Protein AF-A0A7S3U2N2-F1 (afdb_monomer_lite)

pLDDT: mean 94.67, std 7.32, range [62.41, 98.88]

Structure (mmCIF, N/CA/C/O backbone):
data_AF-A0A7S3U2N2-F1
#
_entry.id   AF-A0A7S3U2N2-F1
#
loop_
_atom_site.group_PDB
_atom_site.id
_atom_site.type_symbol
_atom_site.label_atom_id
_atom_site.label_alt_id
_atom_site.label_comp_id
_atom_site.label_asym_id
_atom_site.label_entity_id
_atom_site.label_seq_id
_atom_site.pdbx_PDB_ins_code
_atom_site.Cartn_x
_atom_site.Cartn_y
_atom_site.Cartn_z
_atom_site.occupancy
_atom_site.B_iso_or_equiv
_atom_site.auth_seq_id
_atom_site.auth_comp_id
_atom_site.auth_asym_id
_atom_site.auth_atom_id
_atom_site.pdbx_PDB_model_num
ATOM 1 N N . SER A 1 1 ? 6.010 -3.543 -8.933 1.00 93.56 1 SER A N 1
ATOM 2 C CA . SER A 1 1 ? 7.193 -3.467 -8.051 1.00 93.56 1 SER A CA 1
ATOM 3 C C . SER A 1 1 ? 8.272 -4.452 -8.496 1.00 93.56 1 SER A C 1
ATOM 5 O O . SER A 1 1 ? 8.013 -5.303 -9.343 1.00 93.56 1 SER A O 1
ATOM 7 N N . VAL A 1 2 ? 9.480 -4.366 -7.932 1.00 93.62 2 VAL A N 1
ATOM 8 C CA . VAL A 1 2 ? 10.533 -5.385 -8.124 1.00 93.62 2 VAL A CA 1
ATOM 9 C C . VAL A 1 2 ? 10.116 -6.777 -7.635 1.00 93.62 2 VAL A C 1
ATOM 11 O O . VAL A 1 2 ? 10.539 -7.772 -8.217 1.00 93.62 2 VAL A O 1
ATOM 14 N N . TRP A 1 3 ? 9.249 -6.869 -6.620 1.00 93.06 3 TRP A N 1
ATOM 15 C CA . TRP A 1 3 ? 8.739 -8.152 -6.130 1.00 93.06 3 TRP A CA 1
ATOM 16 C C . TRP A 1 3 ? 7.857 -8.865 -7.149 1.00 93.06 3 TRP A C 1
ATOM 18 O O . TRP A 1 3 ? 7.967 -10.082 -7.267 1.00 93.06 3 TRP A O 1
ATOM 28 N N . ASP A 1 4 ? 7.057 -8.128 -7.923 1.00 93.12 4 ASP A N 1
ATOM 29 C CA . ASP A 1 4 ? 6.245 -8.712 -8.998 1.00 93.12 4 ASP A CA 1
ATOM 30 C C . ASP A 1 4 ? 7.155 -9.363 -10.048 1.00 93.12 4 ASP A C 1
ATOM 32 O O . ASP A 1 4 ? 7.015 -10.539 -10.367 1.00 93.12 4 ASP A O 1
ATOM 36 N N . GLN A 1 5 ? 8.195 -8.648 -10.494 1.00 91.31 5 GLN A N 1
ATOM 37 C CA . GLN A 1 5 ? 9.170 -9.214 -11.431 1.00 91.31 5 GLN A CA 1
ATOM 38 C C . GLN A 1 5 ? 9.849 -10.470 -10.882 1.00 91.31 5 GLN A C 1
ATOM 40 O O . GLN A 1 5 ? 9.971 -11.450 -11.610 1.00 91.31 5 GLN A O 1
ATOM 45 N N . VAL A 1 6 ? 10.283 -10.450 -9.616 1.00 89.31 6 VAL A N 1
ATOM 46 C CA . VAL A 1 6 ? 10.939 -11.599 -8.971 1.00 89.31 6 VAL A CA 1
ATOM 47 C C . VAL A 1 6 ? 9.990 -12.799 -8.887 1.00 89.31 6 VAL A C 1
ATOM 49 O O . VAL A 1 6 ? 10.376 -13.910 -9.264 1.00 89.31 6 VAL A O 1
ATOM 52 N N . ALA A 1 7 ? 8.754 -12.585 -8.430 1.00 90.12 7 ALA A N 1
ATOM 53 C CA . ALA A 1 7 ? 7.757 -13.637 -8.249 1.00 90.12 7 ALA A CA 1
ATOM 54 C C . ALA A 1 7 ? 7.301 -14.258 -9.578 1.00 90.12 7 ALA A C 1
ATOM 56 O O . ALA A 1 7 ? 7.083 -15.467 -9.644 1.00 90.12 7 ALA A O 1
ATOM 57 N N . HIS A 1 8 ? 7.228 -13.465 -10.651 1.00 90.44 8 HIS A N 1
ATOM 58 C CA . HIS A 1 8 ? 6.838 -13.929 -11.988 1.00 90.44 8 HIS A CA 1
ATOM 59 C C . HIS A 1 8 ? 8.016 -14.371 -12.871 1.00 90.44 8 HIS A C 1
ATOM 61 O O . 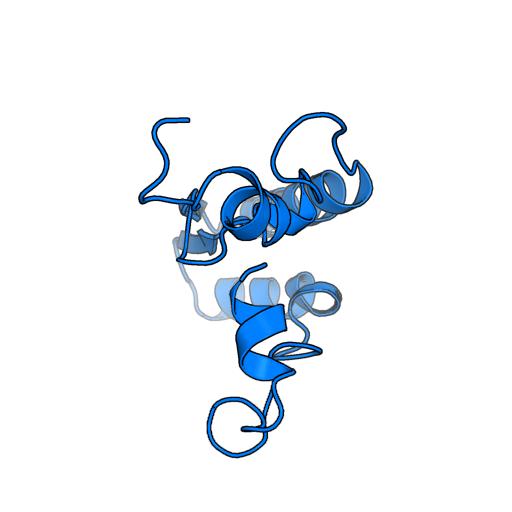HIS A 1 8 ? 7.841 -14.596 -14.070 1.00 90.44 8 HIS A O 1
ATOM 67 N N . THR A 1 9 ? 9.220 -14.537 -12.313 1.00 84.50 9 THR A N 1
ATOM 68 C CA . THR A 1 9 ? 10.318 -15.206 -13.033 1.00 84.50 9 THR A CA 1
ATOM 69 C C . THR A 1 9 ? 10.067 -16.710 -13.186 1.00 84.50 9 THR A C 1
ATOM 71 O O . THR A 1 9 ? 9.247 -17.300 -12.488 1.00 84.50 9 THR A O 1
ATOM 74 N N . ALA A 1 10 ? 10.843 -17.376 -14.051 1.00 66.06 10 ALA A N 1
ATOM 75 C CA . ALA A 1 10 ? 10.787 -18.832 -14.246 1.00 66.06 10 ALA A CA 1
ATOM 76 C C . ALA A 1 10 ? 11.073 -19.660 -12.971 1.00 66.06 10 ALA A C 1
ATOM 78 O O . ALA A 1 10 ? 10.836 -20.865 -12.963 1.00 66.06 10 ALA A O 1
ATOM 79 N N . LEU A 1 11 ? 11.578 -19.027 -11.904 1.00 67.12 11 LEU A N 1
ATOM 80 C CA . LEU A 1 11 ? 11.768 -19.645 -10.590 1.00 67.12 11 LEU A CA 1
ATOM 81 C C . LEU A 1 11 ? 10.473 -19.675 -9.748 1.00 67.12 11 LEU A C 1
ATOM 83 O O . LEU A 1 11 ? 10.443 -20.367 -8.736 1.00 67.12 11 LEU A O 1
ATOM 87 N N . GLY A 1 12 ? 9.415 -18.966 -10.169 1.00 62.41 12 GLY A N 1
ATOM 88 C CA . GLY A 1 12 ? 8.072 -19.018 -9.578 1.00 62.41 12 GLY A CA 1
ATOM 89 C C . GLY A 1 12 ? 7.936 -18.368 -8.197 1.00 62.41 12 GLY A C 1
ATOM 90 O O . GLY A 1 12 ? 7.077 -18.769 -7.417 1.00 62.41 12 GLY A O 1
ATOM 91 N N . GLY A 1 13 ? 8.797 -17.412 -7.841 1.00 69.25 13 GLY A N 1
ATOM 92 C CA . GLY A 1 13 ? 8.817 -16.841 -6.492 1.00 69.25 13 GLY A CA 1
ATOM 93 C C . GLY A 1 13 ? 9.263 -17.845 -5.418 1.00 69.25 13 GLY A C 1
ATOM 94 O O . GLY A 1 13 ? 9.989 -18.801 -5.691 1.00 69.25 13 GLY A O 1
ATOM 95 N N . ILE A 1 14 ? 8.853 -17.624 -4.164 1.00 71.62 14 ILE A N 1
ATOM 96 C CA . ILE A 1 14 ? 9.121 -18.563 -3.062 1.00 71.62 14 ILE A CA 1
ATOM 97 C C . ILE A 1 14 ? 8.016 -19.621 -3.077 1.00 71.62 14 ILE A C 1
ATOM 99 O O . ILE A 1 14 ? 6.839 -19.294 -2.943 1.00 71.62 14 ILE A O 1
ATOM 103 N N . ALA A 1 15 ? 8.394 -20.892 -3.230 1.00 77.69 15 ALA A N 1
ATOM 104 C CA . ALA A 1 15 ? 7.467 -22.028 -3.233 1.00 77.69 15 ALA A CA 1
ATOM 105 C C . ALA A 1 15 ? 6.344 -21.950 -4.293 1.00 77.69 15 ALA A C 1
ATOM 107 O O . ALA A 1 15 ? 5.231 -22.398 -4.028 1.00 77.69 15 ALA A O 1
ATOM 108 N N . MET A 1 16 ? 6.630 -21.427 -5.495 1.00 81.44 16 MET A N 1
ATOM 109 C CA . MET A 1 16 ? 5.646 -21.308 -6.589 1.00 81.44 16 MET A CA 1
ATOM 110 C C . MET A 1 16 ? 4.445 -20.404 -6.238 1.00 81.44 16 MET A C 1
ATOM 112 O O . MET A 1 16 ? 3.323 -20.667 -6.671 1.00 81.44 16 MET A O 1
ATOM 116 N N . SER A 1 17 ? 4.662 -19.364 -5.425 1.00 87.88 17 SER A N 1
ATOM 117 C CA . SER A 1 17 ? 3.622 -18.430 -4.972 1.00 87.88 17 SER A CA 1
ATOM 118 C C . SER A 1 17 ? 3.956 -16.973 -5.304 1.00 87.88 17 SER A C 1
ATOM 120 O O . SER A 1 17 ? 5.125 -16.606 -5.449 1.00 87.88 17 SER A O 1
ATOM 122 N N . SER A 1 18 ? 2.917 -16.142 -5.420 1.00 91.88 18 SER A N 1
ATOM 123 C CA . SER A 1 18 ? 3.010 -14.717 -5.753 1.00 91.88 18 SER A CA 1
ATOM 124 C C . SER A 1 18 ? 2.155 -13.854 -4.817 1.00 91.88 18 SER A C 1
ATOM 126 O O . SER A 1 18 ? 1.305 -14.347 -4.072 1.00 91.88 18 SER A O 1
ATOM 128 N N . GLY A 1 19 ? 2.386 -12.541 -4.873 1.00 93.00 19 GLY A N 1
ATOM 129 C CA . GLY A 1 19 ? 1.587 -11.526 -4.182 1.00 93.00 19 GLY A CA 1
ATOM 130 C C . GLY A 1 19 ? 0.378 -11.027 -4.977 1.00 93.00 19 GLY A C 1
ATOM 131 O O . GLY A 1 19 ? -0.209 -10.030 -4.573 1.00 93.00 19 GLY A O 1
ATOM 132 N N . ASP A 1 20 ? 0.005 -11.688 -6.083 1.00 95.00 20 ASP A N 1
ATOM 133 C CA . ASP A 1 20 ? -1.032 -11.197 -7.013 1.00 95.00 20 ASP A CA 1
ATOM 134 C C . ASP A 1 20 ? -2.384 -10.965 -6.326 1.00 95.00 20 ASP A C 1
ATOM 136 O O . ASP A 1 20 ? -3.113 -10.035 -6.666 1.00 95.00 20 ASP A O 1
ATOM 140 N N . VAL A 1 21 ? -2.699 -11.811 -5.341 1.00 96.31 21 VAL A N 1
ATOM 141 C CA . VAL A 1 21 ? -3.872 -11.669 -4.464 1.00 96.31 21 VAL A CA 1
ATOM 142 C C . VAL A 1 21 ? -3.451 -11.459 -3.008 1.00 96.31 21 VAL A C 1
ATOM 144 O O . VAL A 1 21 ? -4.024 -10.615 -2.323 1.00 96.31 21 VAL A O 1
ATOM 147 N N . ALA A 1 22 ? -2.445 -12.208 -2.535 1.00 95.81 22 ALA A N 1
ATOM 148 C CA . ALA A 1 22 ? -2.031 -12.251 -1.129 1.00 95.81 22 ALA A CA 1
ATOM 149 C C . ALA A 1 22 ? -3.214 -12.571 -0.184 1.00 95.81 22 ALA A C 1
ATOM 151 O O . ALA A 1 22 ? -3.886 -13.584 -0.371 1.00 95.81 22 ALA A O 1
ATOM 152 N N . ASP A 1 23 ? -3.466 -11.741 0.828 1.00 97.50 23 ASP A N 1
ATOM 153 C CA . ASP A 1 23 ? -4.614 -11.840 1.743 1.00 97.50 23 ASP A CA 1
ATOM 154 C C . ASP A 1 23 ? -5.849 -11.060 1.257 1.00 97.50 23 ASP A C 1
ATOM 156 O O . ASP A 1 23 ? -6.864 -11.005 1.953 1.00 97.50 23 ASP A O 1
ATOM 160 N N . ASP A 1 24 ? -5.784 -10.489 0.049 1.00 98.44 24 ASP A N 1
ATOM 161 C CA . ASP A 1 24 ? -6.847 -9.697 -0.566 1.00 98.44 24 ASP A CA 1
ATOM 162 C C . ASP A 1 24 ? -7.221 -8.435 0.246 1.00 98.44 24 ASP A C 1
ATOM 164 O O . ASP A 1 24 ? -8.320 -7.889 0.104 1.00 98.44 24 ASP A O 1
ATOM 168 N N . HIS A 1 25 ? -6.295 -7.923 1.076 1.00 98.56 25 HIS A N 1
ATOM 169 C CA . HIS A 1 25 ? -6.507 -6.721 1.895 1.00 98.56 25 HIS A CA 1
ATOM 170 C C . HIS A 1 25 ? -6.969 -5.517 1.061 1.00 98.56 25 HIS A C 1
ATOM 172 O O . HIS A 1 25 ? -7.792 -4.723 1.510 1.00 98.56 25 HIS A O 1
ATOM 178 N N . TYR A 1 26 ? -6.519 -5.417 -0.194 1.00 98.50 26 TYR A N 1
ATOM 179 C CA . TYR A 1 26 ? -6.930 -4.352 -1.113 1.00 98.50 26 TYR A CA 1
ATOM 180 C C . TYR A 1 26 ? -8.459 -4.237 -1.256 1.00 98.50 26 TYR A C 1
ATOM 182 O O . TYR A 1 26 ? -8.997 -3.131 -1.276 1.00 98.50 26 TYR A O 1
ATOM 190 N N . HIS A 1 27 ? -9.175 -5.363 -1.276 1.00 98.56 27 HIS A N 1
ATOM 191 C CA . HIS A 1 27 ? -10.638 -5.385 -1.352 1.00 98.56 27 HIS A CA 1
ATOM 192 C C . HIS A 1 27 ? -11.304 -5.571 0.021 1.00 98.56 27 HIS A C 1
ATOM 194 O O . HIS A 1 27 ? -12.479 -5.235 0.190 1.00 98.56 27 HIS A O 1
ATOM 200 N N . ARG A 1 28 ? -10.574 -6.108 1.007 1.00 98.62 28 ARG A N 1
ATOM 201 C CA . ARG A 1 28 ? -11.125 -6.569 2.294 1.00 98.62 28 ARG A CA 1
ATOM 202 C C . ARG A 1 28 ? -10.768 -5.713 3.500 1.00 98.62 28 ARG A C 1
ATOM 204 O O . ARG A 1 28 ? -11.278 -5.993 4.583 1.00 98.62 28 ARG A O 1
ATOM 211 N N . PHE A 1 29 ? -9.993 -4.643 3.331 1.00 98.75 29 PHE A N 1
ATOM 212 C CA . PHE A 1 29 ? -9.454 -3.876 4.456 1.00 98.75 29 PHE A CA 1
ATOM 213 C C . PHE A 1 29 ? -10.501 -3.409 5.473 1.00 98.75 29 PHE A C 1
ATOM 215 O O . PHE A 1 29 ? -10.207 -3.361 6.660 1.00 98.75 29 PHE A O 1
ATOM 222 N N . ARG A 1 30 ? -11.743 -3.117 5.059 1.00 98.69 30 ARG A N 1
ATOM 223 C CA . ARG A 1 30 ? -12.826 -2.743 5.988 1.00 98.69 30 ARG A CA 1
ATOM 224 C C . ARG A 1 30 ? -13.140 -3.855 6.996 1.00 98.69 30 ARG A C 1
ATOM 226 O O . ARG A 1 30 ? -13.368 -3.573 8.170 1.00 98.69 30 ARG A O 1
ATOM 233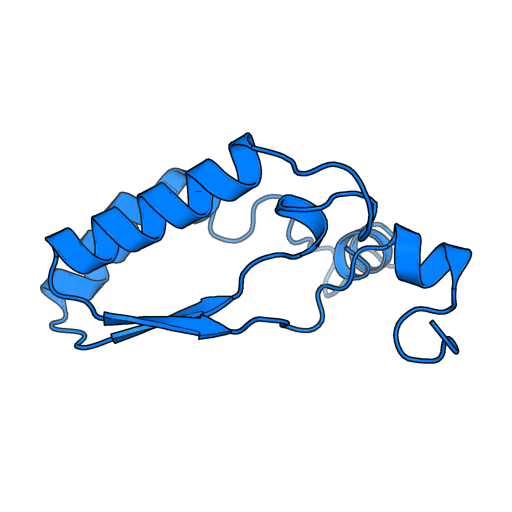 N N . ALA A 1 31 ? -13.123 -5.114 6.556 1.00 98.62 31 ALA A N 1
ATOM 234 C CA . ALA A 1 31 ? -13.301 -6.264 7.439 1.00 98.62 31 ALA A CA 1
ATOM 235 C C . ALA A 1 31 ? -12.088 -6.447 8.363 1.00 98.62 31 ALA A C 1
ATOM 237 O O . ALA A 1 31 ? -12.262 -6.709 9.554 1.00 98.62 31 ALA A O 1
ATOM 238 N N . ASP A 1 32 ? -10.878 -6.242 7.842 1.00 98.69 32 ASP A N 1
ATOM 239 C CA . ASP A 1 32 ? -9.652 -6.343 8.636 1.00 98.69 32 ASP A CA 1
ATOM 240 C C . ASP A 1 32 ? -9.605 -5.263 9.724 1.00 98.69 32 ASP A C 1
ATOM 242 O O . ASP A 1 32 ? -9.356 -5.573 10.888 1.00 98.69 32 ASP A O 1
ATOM 246 N N . VAL A 1 33 ? -9.946 -4.013 9.391 1.00 98.81 33 VAL A N 1
ATOM 247 C CA . VAL A 1 33 ? -10.041 -2.904 10.355 1.00 98.81 33 VAL A CA 1
ATOM 248 C C . VAL A 1 33 ? -11.104 -3.181 11.420 1.00 98.81 33 VAL A C 1
ATOM 250 O O . VAL A 1 33 ? -10.847 -2.964 12.605 1.00 98.81 33 VAL A O 1
ATOM 253 N N . ALA A 1 34 ? -12.262 -3.735 11.050 1.00 98.56 34 ALA A N 1
ATOM 254 C CA . ALA A 1 34 ? -13.283 -4.121 12.026 1.00 98.56 34 ALA A CA 1
ATOM 255 C C . ALA A 1 34 ? -12.764 -5.172 13.029 1.00 98.56 34 ALA A C 1
ATOM 257 O O . ALA A 1 34 ? -13.077 -5.113 14.222 1.00 98.56 34 ALA A O 1
ATOM 258 N N . ILE A 1 35 ? -11.930 -6.117 12.577 1.00 98.62 35 ILE A N 1
ATOM 259 C CA . ILE A 1 35 ? -11.261 -7.085 13.457 1.00 98.62 35 ILE A CA 1
ATOM 260 C C . ILE A 1 35 ? -10.235 -6.380 14.355 1.00 98.62 35 ILE A C 1
ATOM 262 O O . ILE A 1 35 ? -10.227 -6.632 15.560 1.00 98.62 35 ILE A O 1
ATOM 266 N N . MET A 1 36 ? -9.410 -5.478 13.810 1.00 98.56 36 MET A N 1
ATOM 267 C CA . MET A 1 36 ? -8.428 -4.702 14.585 1.00 98.56 36 MET A CA 1
ATOM 268 C C . MET A 1 36 ? -9.100 -3.919 15.720 1.00 98.56 36 MET A C 1
ATOM 270 O O . MET A 1 36 ? -8.650 -3.978 16.866 1.00 98.56 36 MET A O 1
ATOM 274 N N . ALA A 1 37 ? -10.220 -3.260 15.420 1.00 98.06 37 ALA A N 1
ATOM 275 C CA . ALA A 1 37 ? -11.017 -2.521 16.391 1.00 98.06 37 ALA A CA 1
ATOM 276 C C . ALA A 1 37 ? -11.593 -3.442 17.476 1.00 98.06 37 ALA A C 1
ATOM 278 O O . ALA A 1 37 ? -11.468 -3.162 18.668 1.00 98.06 37 ALA A O 1
ATOM 279 N N . LYS A 1 38 ? -12.158 -4.594 17.083 1.00 98.38 38 LYS A N 1
ATOM 280 C CA . LYS A 1 38 ? -12.691 -5.599 18.019 1.00 98.38 38 LYS A CA 1
ATOM 281 C C . LYS A 1 38 ? -11.620 -6.151 18.964 1.00 98.38 38 LYS A C 1
ATOM 283 O O . LYS A 1 38 ? -11.922 -6.464 20.113 1.00 98.38 38 LYS A O 1
ATOM 288 N N . LEU A 1 39 ? -10.387 -6.289 18.481 1.00 98.38 39 LEU A N 1
ATOM 289 C CA . LEU A 1 39 ? -9.235 -6.720 19.276 1.00 98.38 39 LEU A CA 1
ATOM 290 C C . LEU A 1 39 ? -8.663 -5.602 20.168 1.00 98.38 39 LEU A C 1
ATOM 292 O O . LEU A 1 39 ? -7.818 -5.885 21.014 1.00 98.38 39 LEU A O 1
ATOM 296 N N . GLY A 1 40 ? -9.115 -4.354 20.007 1.00 98.12 40 GLY A N 1
ATOM 297 C CA . GLY A 1 40 ? -8.658 -3.209 20.795 1.00 98.12 40 GLY A CA 1
ATOM 298 C C . GLY A 1 40 ? -7.286 -2.670 20.381 1.00 98.12 40 GLY A C 1
ATOM 299 O O . GLY A 1 40 ? -6.589 -2.076 21.210 1.00 98.12 40 GLY A O 1
ATOM 300 N N . LEU A 1 41 ? -6.867 -2.878 19.124 1.00 98.25 41 LEU A N 1
ATOM 301 C CA . LEU A 1 41 ? -5.610 -2.319 18.621 1.00 98.25 41 LEU A CA 1
ATOM 302 C C . LEU A 1 41 ? -5.646 -0.790 18.691 1.00 98.25 41 LEU A C 1
ATOM 304 O O . LEU A 1 41 ? -6.597 -0.158 18.250 1.00 98.25 41 LEU A O 1
ATOM 308 N N . GLN A 1 42 ? -4.574 -0.199 19.216 1.00 98.38 42 GLN A N 1
ATOM 309 C CA . GLN A 1 42 ? -4.437 1.258 19.321 1.00 98.38 42 GLN A CA 1
ATOM 310 C C . GLN A 1 42 ? -3.869 1.880 18.040 1.00 98.38 42 GLN A C 1
ATOM 312 O O . GLN A 1 42 ? -4.076 3.057 17.762 1.00 98.38 42 GLN A O 1
ATOM 317 N N . ALA A 1 43 ? -3.122 1.094 17.266 1.00 98.44 43 ALA A N 1
ATOM 318 C CA . ALA A 1 43 ? -2.491 1.528 16.034 1.00 98.44 43 ALA A CA 1
ATOM 319 C C . ALA A 1 43 ? -2.377 0.364 15.049 1.00 98.44 43 ALA A C 1
ATOM 321 O O . ALA A 1 43 ? -2.258 -0.795 15.455 1.00 98.44 43 ALA A O 1
ATOM 322 N N . TYR A 1 44 ? -2.348 0.694 13.762 1.00 98.75 44 TYR A N 1
ATOM 323 C CA . TYR A 1 44 ? -2.069 -0.244 12.685 1.00 98.75 44 TYR A CA 1
ATOM 324 C C . TYR A 1 44 ? -0.956 0.310 11.802 1.00 98.75 44 TYR A C 1
ATOM 326 O O . TYR A 1 44 ? -1.083 1.384 11.209 1.00 98.75 44 TYR A O 1
ATOM 334 N N . ARG A 1 45 ? 0.158 -0.428 11.735 1.00 98.75 45 ARG A N 1
ATOM 335 C CA . ARG A 1 45 ? 1.288 -0.082 10.876 1.00 98.75 45 ARG A CA 1
ATOM 336 C C . ARG A 1 45 ? 1.153 -0.780 9.530 1.00 98.75 45 ARG A C 1
ATOM 338 O O . ARG A 1 45 ? 1.264 -2.001 9.473 1.00 98.75 45 ARG A O 1
ATOM 345 N N . PHE A 1 46 ? 1.019 -0.003 8.463 1.00 98.75 46 PHE A N 1
ATOM 346 C CA . PHE A 1 46 ? 0.964 -0.492 7.086 1.00 98.75 46 PHE A CA 1
ATOM 347 C C . PHE A 1 46 ? 1.931 0.288 6.196 1.00 98.75 46 PHE A C 1
ATOM 349 O O . PHE A 1 46 ? 2.416 1.356 6.573 1.00 98.75 46 PHE A O 1
ATOM 356 N N . SER A 1 47 ? 2.245 -0.258 5.024 1.00 98.56 47 SER A N 1
ATOM 357 C CA . SER A 1 47 ? 3.073 0.414 4.022 1.00 98.56 47 SER A CA 1
ATOM 358 C C . SER A 1 47 ? 2.249 0.896 2.838 1.00 98.56 47 SER A C 1
ATOM 360 O O . SER A 1 47 ? 1.270 0.257 2.456 1.00 98.56 47 SER A O 1
ATOM 362 N N . ILE A 1 48 ? 2.673 2.004 2.234 1.00 98.50 48 ILE A N 1
ATOM 363 C CA . ILE A 1 48 ? 2.141 2.462 0.950 1.00 98.50 48 ILE A CA 1
ATOM 364 C C . ILE A 1 48 ? 2.962 1.810 -0.155 1.00 98.50 48 ILE A C 1
ATOM 366 O O . ILE A 1 48 ? 4.174 1.990 -0.209 1.00 98.50 48 ILE A O 1
ATOM 370 N N . ALA A 1 49 ? 2.297 1.074 -1.042 1.00 98.31 49 ALA A N 1
ATOM 371 C CA . ALA A 1 49 ? 2.937 0.522 -2.223 1.00 98.31 49 ALA A 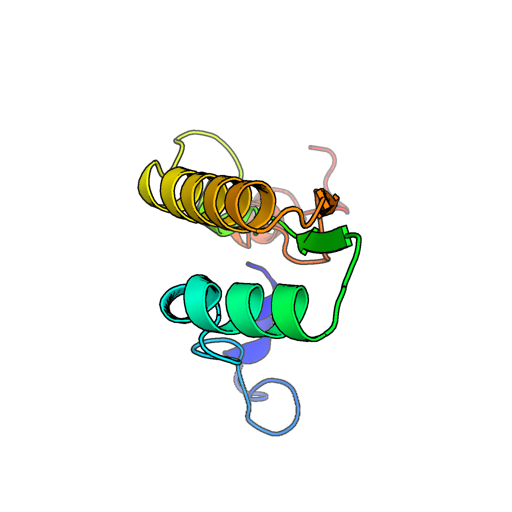CA 1
ATOM 372 C C . ALA A 1 49 ? 3.267 1.641 -3.221 1.00 98.31 49 ALA A C 1
ATOM 374 O O . ALA A 1 49 ? 2.350 2.194 -3.840 1.00 98.31 49 ALA A O 1
ATOM 375 N N . TRP A 1 50 ? 4.550 1.963 -3.409 1.00 97.94 50 TRP A N 1
ATOM 376 C CA . TRP A 1 50 ? 4.971 3.084 -4.267 1.00 97.94 50 TRP A CA 1
ATOM 377 C C . TRP A 1 50 ? 4.469 2.883 -5.699 1.00 97.94 50 TRP A C 1
ATOM 379 O O . TRP A 1 50 ? 3.792 3.751 -6.245 1.00 97.94 50 TRP A O 1
ATOM 389 N N . SER A 1 51 ? 4.668 1.686 -6.258 1.00 97.75 51 SER A N 1
ATOM 390 C CA . SER A 1 51 ? 4.203 1.359 -7.617 1.00 97.75 51 SER A CA 1
ATOM 391 C C . SER A 1 51 ? 2.680 1.379 -7.801 1.00 97.75 51 SER A C 1
ATOM 393 O O . SER A 1 51 ? 2.206 1.355 -8.930 1.00 97.75 51 SER A O 1
ATOM 395 N N . ARG A 1 52 ? 1.892 1.452 -6.720 1.00 98.19 52 ARG A N 1
ATOM 396 C CA . ARG A 1 52 ? 0.442 1.672 -6.819 1.00 98.19 52 ARG A CA 1
ATOM 397 C C . ARG A 1 52 ? 0.106 3.149 -6.995 1.00 98.19 52 ARG A C 1
ATOM 399 O O . ARG A 1 52 ? -0.837 3.450 -7.717 1.00 98.19 52 ARG A O 1
ATOM 406 N N . VAL A 1 53 ? 0.832 4.035 -6.312 1.00 98.31 53 VAL A N 1
ATOM 407 C CA . VAL A 1 53 ? 0.590 5.488 -6.316 1.00 98.31 53 VAL A CA 1
ATOM 408 C C . VAL A 1 53 ? 1.251 6.153 -7.519 1.00 98.31 53 VAL A C 1
ATOM 410 O O . VAL A 1 53 ? 0.641 7.012 -8.140 1.00 98.31 53 VAL A O 1
ATOM 413 N N . ILE A 1 54 ? 2.471 5.739 -7.866 1.00 97.94 54 ILE A N 1
ATOM 414 C CA . ILE A 1 54 ? 3.221 6.229 -9.026 1.00 97.94 54 ILE A CA 1
ATOM 415 C C . ILE A 1 54 ? 3.753 4.994 -9.772 1.00 97.94 54 ILE A C 1
ATOM 417 O O . ILE A 1 54 ? 4.793 4.455 -9.378 1.00 97.94 54 ILE A O 1
ATOM 421 N N . PRO A 1 55 ? 3.037 4.485 -10.794 1.00 96.69 55 PRO A N 1
ATOM 422 C CA . PRO A 1 55 ? 3.354 3.208 -11.446 1.00 96.69 55 PRO A CA 1
ATOM 423 C C . PRO A 1 55 ? 4.769 3.121 -12.022 1.00 96.69 55 PRO A C 1
ATOM 425 O O . PRO A 1 55 ? 5.479 2.142 -11.772 1.00 96.69 55 PRO A O 1
ATOM 428 N N . ASP A 1 56 ? 5.212 4.187 -12.687 1.00 95.56 56 ASP A N 1
ATOM 429 C CA . ASP A 1 56 ? 6.558 4.296 -13.263 1.00 95.56 56 ASP A CA 1
ATOM 430 C C . ASP A 1 56 ? 7.599 4.789 -12.238 1.00 95.56 56 ASP A C 1
ATOM 432 O O . ASP A 1 56 ? 8.771 4.996 -12.540 1.00 95.56 56 ASP A O 1
ATOM 436 N N . GLY A 1 57 ? 7.176 4.966 -10.984 1.00 94.88 57 GLY A N 1
ATOM 437 C CA . GLY A 1 57 ? 7.963 5.456 -9.856 1.00 94.88 57 GLY A CA 1
ATOM 438 C C . GLY A 1 57 ? 8.229 6.957 -9.839 1.00 94.88 57 GLY A C 1
ATOM 439 O O . GLY A 1 57 ? 8.392 7.523 -8.759 1.00 94.88 57 GLY A O 1
ATOM 440 N N . VAL A 1 58 ? 8.164 7.616 -10.991 1.00 94.50 58 VAL A N 1
ATOM 441 C CA . VAL A 1 58 ? 8.132 9.076 -11.141 1.00 94.50 58 VAL A CA 1
ATOM 442 C C . VAL A 1 58 ? 7.027 9.480 -12.118 1.00 94.50 58 VAL A C 1
ATOM 444 O O . VAL A 1 58 ? 6.569 8.660 -12.906 1.00 94.50 58 VAL A O 1
ATOM 447 N N . GLY A 1 59 ? 6.623 10.750 -12.090 1.00 95.81 59 GLY A N 1
ATOM 448 C CA . GLY A 1 59 ? 5.641 11.289 -13.031 1.00 95.81 59 GLY A CA 1
ATOM 449 C C . GLY A 1 59 ? 4.207 11.182 -12.523 1.00 95.81 59 GLY A C 1
ATOM 450 O O . GLY A 1 59 ? 3.912 11.655 -11.423 1.00 95.81 59 GLY A O 1
ATOM 451 N N . ASP A 1 60 ? 3.328 10.623 -13.352 1.00 97.88 60 ASP A N 1
ATOM 452 C CA . ASP A 1 60 ? 1.883 10.682 -13.148 1.00 97.88 60 ASP A CA 1
ATOM 453 C C . ASP A 1 60 ? 1.420 9.864 -11.937 1.00 97.88 60 ASP A C 1
ATOM 455 O O . ASP A 1 60 ? 1.859 8.737 -11.684 1.00 97.88 60 ASP A O 1
ATOM 459 N N . VAL A 1 61 ? 0.487 10.452 -11.190 1.00 98.44 61 VAL A N 1
ATOM 460 C CA . VAL A 1 61 ? -0.128 9.831 -10.018 1.00 98.44 61 VAL A CA 1
ATOM 461 C C . VAL A 1 61 ? -1.328 8.997 -10.451 1.00 98.44 61 VAL A C 1
ATOM 463 O O . VAL A 1 61 ? -2.201 9.449 -11.190 1.00 98.44 61 VAL A O 1
ATOM 466 N N . ASN A 1 62 ? -1.403 7.779 -9.930 1.00 98.56 62 ASN A N 1
ATOM 467 C CA . ASN A 1 62 ? -2.587 6.946 -10.018 1.00 98.56 62 ASN A CA 1
ATOM 468 C C . ASN A 1 62 ? -3.573 7.306 -8.894 1.00 98.56 62 ASN A C 1
ATOM 470 O O . ASN A 1 62 ? -3.461 6.825 -7.762 1.00 98.56 62 ASN A O 1
ATOM 474 N N . GLU A 1 63 ? -4.574 8.116 -9.231 1.00 98.56 63 GLU A N 1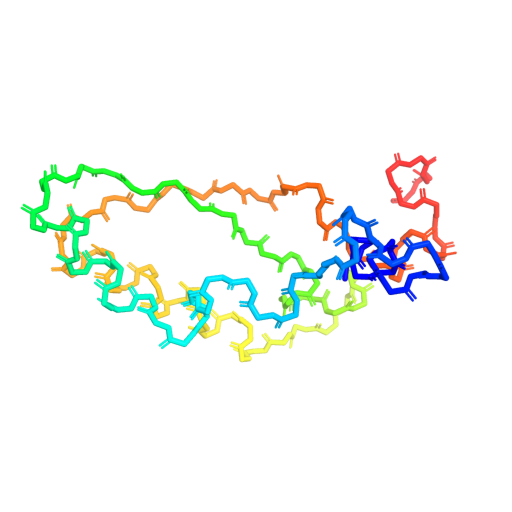
ATOM 475 C CA . GLU A 1 63 ? -5.616 8.575 -8.304 1.00 98.56 63 GLU A CA 1
ATOM 476 C C . GLU A 1 63 ? -6.415 7.431 -7.659 1.00 98.56 63 GLU A C 1
ATOM 478 O O . GLU A 1 63 ? -6.853 7.542 -6.515 1.00 98.56 63 GLU A O 1
ATOM 483 N N . GLU A 1 64 ? -6.592 6.293 -8.337 1.00 98.44 64 GLU A N 1
ATOM 484 C CA . GLU A 1 64 ? -7.239 5.122 -7.727 1.00 98.44 64 GLU A CA 1
ATOM 485 C C . GLU A 1 64 ? -6.372 4.495 -6.632 1.00 98.44 64 GLU A C 1
ATOM 487 O O . GLU A 1 64 ? -6.884 4.042 -5.606 1.00 98.44 64 GLU A O 1
ATOM 492 N N . GLY A 1 65 ? -5.052 4.514 -6.824 1.00 98.31 65 GLY A N 1
ATOM 493 C CA . GLY A 1 65 ? -4.084 4.106 -5.816 1.00 98.31 65 GLY A CA 1
ATOM 494 C C . GLY A 1 65 ? -4.137 4.999 -4.581 1.00 98.31 65 GLY A C 1
ATOM 495 O O . GLY A 1 65 ? -4.160 4.486 -3.464 1.00 98.31 65 GLY A O 1
ATOM 496 N N . VAL A 1 66 ? -4.215 6.318 -4.777 1.00 98.69 66 VAL A N 1
ATOM 497 C CA . VAL A 1 66 ? -4.375 7.300 -3.690 1.00 98.69 66 VAL A CA 1
ATOM 498 C C . VAL A 1 66 ? -5.686 7.074 -2.941 1.00 98.69 66 VAL A C 1
ATOM 500 O O . VAL A 1 66 ? -5.685 6.991 -1.712 1.00 98.69 66 VAL A O 1
ATOM 503 N N . ARG A 1 67 ? -6.791 6.904 -3.676 1.00 98.81 67 ARG A N 1
ATOM 504 C CA . ARG A 1 67 ? -8.124 6.671 -3.108 1.00 98.81 67 ARG A CA 1
ATOM 505 C C . ARG A 1 67 ? -8.149 5.463 -2.176 1.00 98.81 67 ARG A C 1
ATOM 507 O O . ARG A 1 67 ? -8.703 5.560 -1.091 1.00 98.81 67 ARG A O 1
ATOM 514 N N . PHE A 1 68 ? -7.499 4.360 -2.552 1.00 98.81 68 PHE A N 1
ATOM 515 C CA . PHE A 1 68 ? -7.406 3.178 -1.690 1.00 98.81 68 PHE A CA 1
ATOM 516 C C . PHE A 1 68 ? -6.790 3.496 -0.317 1.00 98.81 68 PHE A C 1
ATOM 518 O O . PHE A 1 68 ? -7.350 3.115 0.709 1.00 98.81 68 PHE A O 1
ATOM 525 N N . TYR A 1 69 ? -5.656 4.206 -0.278 1.00 98.75 69 TYR A N 1
ATOM 526 C CA . TYR A 1 69 ? -5.019 4.548 0.997 1.00 98.75 69 TYR A CA 1
ATOM 527 C C . TYR A 1 69 ? -5.809 5.596 1.780 1.00 98.75 69 TYR A C 1
ATOM 529 O O . TYR A 1 69 ? -5.827 5.517 3.006 1.00 98.75 69 TYR A O 1
ATOM 537 N N . SER A 1 70 ? -6.474 6.537 1.097 1.00 98.69 70 SER A N 1
ATOM 538 C CA . SER A 1 70 ? -7.393 7.483 1.743 1.00 98.69 70 SER A CA 1
ATOM 539 C C . SER A 1 70 ? -8.520 6.734 2.449 1.00 98.69 70 SER A C 1
ATOM 541 O O . SER A 1 70 ? -8.676 6.879 3.656 1.00 98.69 70 SER A O 1
ATOM 543 N N . ASP A 1 71 ? -9.216 5.844 1.737 1.00 98.81 71 ASP A N 1
ATOM 544 C CA . ASP A 1 71 ? -10.301 5.041 2.301 1.00 98.81 71 ASP A CA 1
ATOM 545 C C . ASP A 1 71 ? -9.828 4.168 3.479 1.00 98.81 71 ASP A C 1
ATOM 547 O O . ASP A 1 71 ? -10.549 4.016 4.468 1.00 98.81 71 ASP A O 1
ATOM 551 N N . LEU A 1 72 ? -8.629 3.575 3.390 1.00 98.88 72 LEU A N 1
ATOM 552 C CA . LEU A 1 72 ? -8.036 2.785 4.474 1.00 98.88 72 LEU A CA 1
ATOM 553 C C . LEU A 1 72 ? -7.770 3.645 5.715 1.00 98.88 72 LEU A C 1
ATOM 555 O O . LEU A 1 72 ? -8.131 3.246 6.822 1.00 98.88 72 LEU A O 1
ATOM 559 N N . VAL A 1 73 ? -7.148 4.812 5.537 1.00 98.88 73 VAL A N 1
ATOM 560 C CA . VAL A 1 73 ? -6.865 5.756 6.626 1.00 98.88 73 VAL A CA 1
ATOM 561 C C . VAL A 1 73 ? -8.159 6.238 7.270 1.00 98.88 73 VAL A C 1
ATOM 563 O O . VAL A 1 73 ? -8.268 6.182 8.494 1.00 98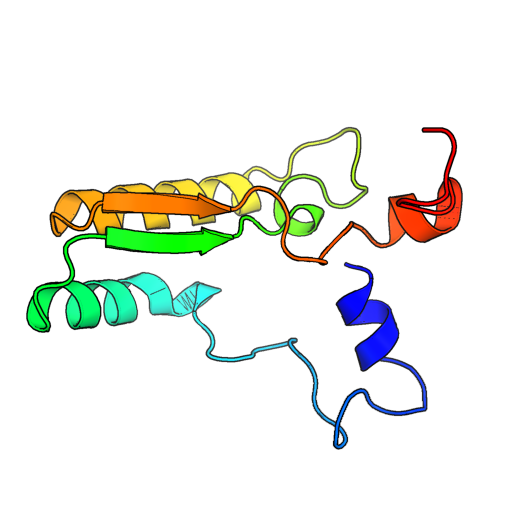.88 73 VAL A O 1
ATOM 566 N N . ASP A 1 74 ? -9.147 6.634 6.471 1.00 98.88 74 ASP A N 1
ATOM 567 C CA . ASP A 1 74 ? -10.446 7.084 6.968 1.00 98.88 74 ASP A CA 1
ATOM 568 C C . ASP A 1 74 ? -11.128 5.971 7.772 1.00 98.88 74 ASP A C 1
ATOM 570 O O . ASP A 1 74 ? -11.525 6.181 8.916 1.00 98.88 74 ASP A O 1
ATOM 574 N N . THR A 1 75 ? -11.142 4.742 7.246 1.00 98.88 75 THR A N 1
ATOM 575 C CA . THR A 1 75 ? -11.744 3.586 7.933 1.00 98.88 75 THR A CA 1
ATOM 576 C C . THR A 1 75 ? -11.039 3.264 9.258 1.00 98.88 75 THR A C 1
ATOM 578 O O . THR A 1 75 ? -11.700 2.920 10.241 1.00 98.88 75 THR A O 1
ATOM 581 N N . LEU A 1 76 ? -9.705 3.373 9.318 1.00 98.88 76 LEU A N 1
ATOM 582 C CA . LEU A 1 76 ? -8.928 3.194 10.553 1.00 98.88 76 LEU A CA 1
ATOM 583 C C . LEU A 1 76 ? -9.296 4.248 11.603 1.00 98.88 76 LEU A C 1
ATOM 585 O O . LEU A 1 76 ? -9.574 3.902 12.753 1.00 98.88 76 LEU A O 1
ATOM 589 N N . LEU A 1 77 ? -9.341 5.519 11.195 1.00 98.75 77 LEU A N 1
ATOM 590 C CA . LEU A 1 77 ? -9.670 6.642 12.072 1.00 98.75 77 LEU A CA 1
ATOM 591 C C . LEU A 1 77 ? -11.115 6.567 12.581 1.00 98.75 77 LEU A C 1
ATOM 593 O O . LEU A 1 77 ? -11.347 6.795 13.768 1.00 98.75 77 LEU A O 1
ATOM 597 N N . GLU A 1 78 ? -12.068 6.172 11.731 1.00 98.62 78 GLU A N 1
ATOM 598 C CA . GLU A 1 78 ? -13.467 5.920 12.111 1.00 98.62 78 GLU A CA 1
ATOM 599 C C . GLU A 1 78 ? -13.595 4.868 13.223 1.00 98.62 78 GLU A C 1
ATOM 601 O O . GLU A 1 78 ? -14.486 4.957 14.069 1.00 98.62 78 GLU A O 1
ATOM 606 N N . HIS A 1 79 ? -12.683 3.894 13.257 1.00 98.62 79 HIS A N 1
ATOM 607 C CA . HIS A 1 79 ? -12.643 2.841 14.271 1.00 98.62 79 HIS A CA 1
ATOM 608 C C . HIS A 1 79 ? -11.706 3.152 15.450 1.00 98.62 79 HIS A C 1
ATOM 610 O O . HIS A 1 79 ? -11.495 2.294 16.309 1.00 98.62 79 HIS A O 1
ATOM 616 N N . GLY A 1 80 ? -11.143 4.363 15.516 1.00 98.25 80 GLY A N 1
ATOM 617 C CA . GLY A 1 80 ? -10.230 4.775 16.584 1.00 98.25 80 GLY A CA 1
ATOM 618 C C . GLY A 1 80 ? -8.870 4.069 16.558 1.00 98.25 80 GLY A C 1
ATOM 619 O O . GLY A 1 80 ? -8.190 4.027 17.582 1.00 98.25 80 GLY A O 1
ATOM 620 N N . VAL A 1 81 ? -8.464 3.512 15.413 1.00 98.75 81 VAL A N 1
ATOM 621 C CA . VAL A 1 81 ? -7.161 2.863 15.225 1.00 98.75 81 VAL A CA 1
ATOM 622 C C . VAL A 1 81 ? -6.203 3.852 14.563 1.00 98.75 81 VAL A C 1
ATOM 624 O O . VAL A 1 81 ? -6.451 4.320 13.456 1.00 98.75 81 VAL A O 1
ATOM 627 N N . GLN A 1 82 ? -5.076 4.165 15.207 1.00 98.75 82 GLN A N 1
ATOM 628 C CA . GLN A 1 82 ? -4.130 5.142 14.664 1.00 98.75 82 GLN A CA 1
ATOM 629 C C . GLN A 1 82 ? -3.354 4.577 13.454 1.00 98.75 82 GLN A C 1
ATOM 631 O O . GLN A 1 82 ? -2.648 3.572 13.601 1.00 98.75 82 GLN A O 1
ATOM 636 N N . PRO A 1 83 ? -3.386 5.225 12.275 1.00 98.75 83 PRO A N 1
ATOM 637 C CA . PRO A 1 83 ? -2.600 4.796 11.122 1.00 98.75 83 PRO A CA 1
ATOM 638 C C . PRO A 1 83 ? -1.115 5.131 11.313 1.00 98.75 83 PRO A C 1
ATOM 640 O O . PRO A 1 83 ? -0.750 6.273 11.595 1.00 98.75 83 PRO A O 1
ATOM 643 N N . TRP A 1 84 ? -0.240 4.135 11.162 1.00 98.62 84 TRP A N 1
ATOM 644 C CA . TRP A 1 84 ? 1.218 4.294 11.199 1.00 98.62 84 TRP A CA 1
ATOM 645 C C . TRP A 1 84 ? 1.801 3.930 9.834 1.00 98.62 84 TRP A C 1
ATOM 647 O O . TRP A 1 84 ? 1.895 2.759 9.470 1.00 98.62 84 TRP A O 1
ATOM 657 N N . VAL A 1 85 ? 2.195 4.941 9.064 1.00 98.44 85 VAL A N 1
ATOM 658 C CA . VAL A 1 85 ? 2.584 4.750 7.663 1.00 98.44 85 VAL A 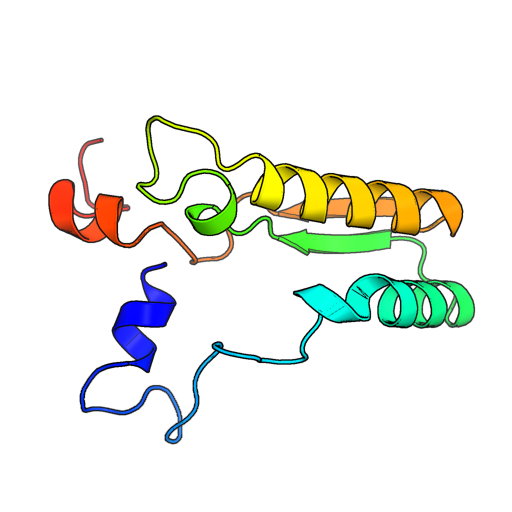CA 1
ATOM 659 C C . VAL A 1 85 ? 4.069 4.419 7.541 1.00 98.44 85 VAL A C 1
ATOM 661 O O . VAL A 1 85 ? 4.933 5.133 8.046 1.00 98.44 85 VAL A O 1
ATOM 664 N N . THR A 1 86 ? 4.364 3.342 6.819 1.00 98.44 86 THR A N 1
ATOM 665 C CA . THR A 1 86 ? 5.706 2.992 6.345 1.00 98.44 86 THR A CA 1
ATOM 666 C C . THR A 1 86 ? 5.835 3.403 4.879 1.00 98.44 86 THR A C 1
ATOM 668 O O . THR A 1 86 ? 5.127 2.883 4.022 1.00 98.44 86 THR A O 1
ATOM 671 N N . MET A 1 87 ? 6.730 4.348 4.585 1.00 95.81 87 MET A N 1
ATOM 672 C CA . MET A 1 87 ? 6.840 4.949 3.245 1.00 95.81 87 MET A CA 1
ATOM 673 C C . MET A 1 87 ? 7.424 4.019 2.177 1.00 95.81 87 MET A C 1
ATOM 675 O O . MET A 1 87 ? 7.169 4.215 0.997 1.00 95.81 87 MET A O 1
ATOM 679 N N . SER A 1 88 ? 8.240 3.046 2.577 1.00 93.44 88 SER A N 1
ATOM 680 C CA . SER A 1 88 ? 8.885 2.097 1.670 1.00 93.44 88 SER A CA 1
ATOM 681 C C . SER A 1 88 ? 9.078 0.775 2.393 1.00 93.44 88 SER A C 1
ATOM 683 O O . SER A 1 88 ? 9.568 0.760 3.527 1.00 93.44 88 SER A O 1
ATOM 685 N N . HIS A 1 89 ? 8.683 -0.325 1.753 1.00 97.25 89 HIS A N 1
ATOM 686 C CA . HIS A 1 89 ? 8.770 -1.664 2.329 1.00 97.25 89 HIS A CA 1
ATOM 687 C C . HIS A 1 89 ? 9.310 -2.663 1.303 1.00 97.25 89 HIS A C 1
ATOM 689 O O . HIS A 1 89 ? 8.714 -3.700 1.027 1.00 97.25 89 HIS A O 1
ATOM 695 N N . TRP A 1 90 ? 10.479 -2.326 0.750 1.00 93.56 90 TRP A N 1
ATOM 696 C CA . TRP A 1 90 ? 11.218 -3.144 -0.224 1.00 93.56 90 TRP A CA 1
ATOM 697 C C . TRP A 1 90 ? 10.497 -3.321 -1.572 1.00 93.56 90 TRP A C 1
ATOM 699 O O . TRP A 1 90 ? 10.846 -4.200 -2.353 1.00 93.56 90 TRP A O 1
ATOM 709 N N . ASP A 1 91 ? 9.521 -2.469 -1.872 1.00 92.44 91 ASP A N 1
ATOM 710 C CA . ASP A 1 91 ? 8.563 -2.599 -2.972 1.00 92.44 91 ASP A CA 1
ATOM 711 C C . ASP A 1 91 ? 8.776 -1.564 -4.094 1.00 92.44 91 ASP A C 1
ATOM 713 O O . ASP A 1 91 ? 7.832 -1.177 -4.788 1.00 92.44 91 ASP A O 1
ATOM 717 N N . ILE A 1 92 ? 10.024 -1.122 -4.292 1.00 95.38 92 ILE A N 1
ATOM 718 C CA . ILE A 1 92 ? 10.366 -0.097 -5.289 1.00 95.38 92 ILE A CA 1
ATOM 719 C C . ILE A 1 92 ? 9.743 -0.426 -6.667 1.00 95.38 92 ILE A C 1
ATOM 721 O O . ILE A 1 92 ? 9.732 -1.595 -7.086 1.00 95.38 92 ILE A O 1
ATOM 725 N N . PRO A 1 93 ? 9.198 0.573 -7.386 1.00 96.88 93 PRO A N 1
ATOM 726 C CA . PRO A 1 93 ? 8.707 0.393 -8.743 1.00 96.88 93 PRO A CA 1
ATOM 727 C C . PRO A 1 93 ? 9.776 -0.223 -9.642 1.00 96.88 93 PRO A C 1
ATOM 729 O O . PRO A 1 93 ? 10.933 0.198 -9.655 1.00 96.88 93 PRO A O 1
ATOM 732 N N . ALA A 1 94 ? 9.376 -1.234 -10.411 1.00 95.88 94 ALA A N 1
ATOM 733 C CA . ALA A 1 94 ? 10.290 -1.949 -11.291 1.00 95.88 94 ALA A CA 1
ATOM 734 C C . ALA A 1 94 ? 10.890 -1.032 -12.370 1.00 95.88 94 ALA A C 1
ATOM 736 O O . ALA A 1 94 ? 12.045 -1.212 -12.742 1.00 95.88 94 ALA A O 1
ATOM 737 N N . ALA A 1 95 ? 10.138 -0.017 -12.815 1.00 95.44 95 ALA A N 1
ATOM 738 C CA . ALA A 1 95 ? 10.604 1.001 -13.754 1.00 95.44 95 ALA A CA 1
ATOM 739 C C . ALA A 1 95 ? 11.887 1.695 -13.264 1.00 95.44 95 ALA A C 1
ATOM 741 O O . ALA A 1 95 ? 12.872 1.734 -13.996 1.00 95.44 95 ALA A O 1
ATOM 742 N N . LEU A 1 96 ? 11.938 2.114 -11.993 1.00 95.88 96 LEU A N 1
ATOM 743 C CA . LEU A 1 96 ? 13.131 2.743 -11.409 1.00 95.88 96 LEU A CA 1
ATOM 744 C C . LEU A 1 96 ? 14.315 1.778 -11.310 1.00 95.88 96 LEU A C 1
ATOM 746 O O . LEU A 1 96 ? 15.459 2.165 -11.553 1.00 95.88 96 LEU A O 1
ATOM 750 N N . SER A 1 97 ? 14.053 0.510 -10.977 1.00 94.56 97 SER A N 1
ATOM 751 C CA . SER A 1 97 ? 15.098 -0.518 -10.961 1.00 94.56 97 SER A CA 1
ATOM 752 C C . SER A 1 97 ? 15.685 -0.747 -12.354 1.00 94.56 97 SER A C 1
ATOM 754 O O . SER A 1 97 ? 16.901 -0.842 -12.501 1.00 94.56 97 SER A O 1
ATOM 756 N N . ASN A 1 98 ? 14.826 -0.807 -13.369 1.00 94.31 98 ASN A N 1
ATOM 757 C CA . ASN A 1 98 ? 15.211 -1.081 -14.747 1.00 94.31 98 ASN A CA 1
ATOM 758 C C . ASN A 1 98 ? 15.938 0.101 -15.403 1.00 94.31 98 ASN A C 1
ATOM 760 O O . ASN A 1 98 ? 16.916 -0.109 -16.114 1.00 94.31 98 ASN A O 1
ATOM 764 N N . GLU A 1 99 ? 15.457 1.328 -15.191 1.00 94.38 99 GLU A N 1
ATOM 765 C CA . GLU A 1 99 ? 15.978 2.518 -15.871 1.00 94.38 99 GLU A CA 1
ATOM 766 C C . GLU A 1 99 ? 17.195 3.113 -15.156 1.00 94.38 99 GLU A C 1
ATOM 768 O O . GLU A 1 99 ? 18.160 3.525 -15.801 1.00 94.38 99 GLU A O 1
ATOM 773 N N . PHE A 1 100 ? 17.171 3.143 -13.821 1.00 94.38 100 PHE A N 1
ATOM 774 C CA . PHE A 1 100 ? 18.167 3.867 -13.031 1.00 94.38 100 PHE A CA 1
ATOM 775 C C . PHE A 1 100 ? 19.002 2.981 -12.108 1.00 94.38 100 PHE A C 1
ATOM 777 O O . PHE A 1 100 ? 19.915 3.489 -11.471 1.00 94.38 100 PHE A O 1
ATOM 784 N N . GLY A 1 101 ? 18.750 1.670 -12.045 1.00 94.31 101 GLY A N 1
ATOM 785 C CA . GLY A 1 101 ? 19.431 0.770 -11.105 1.00 94.31 101 GLY A CA 1
ATOM 786 C C . GLY A 1 101 ? 18.830 0.786 -9.695 1.00 94.31 101 GLY A C 1
ATOM 787 O O . GLY A 1 101 ? 19.437 0.263 -8.757 1.00 94.31 101 GLY A O 1
ATOM 788 N N . GLY A 1 102 ? 17.639 1.374 -9.533 1.00 93.94 102 GLY A N 1
ATOM 789 C CA . GLY A 1 102 ? 16.911 1.421 -8.267 1.00 93.94 102 GLY A CA 1
ATOM 790 C C . GLY A 1 102 ? 17.743 2.079 -7.169 1.00 93.94 102 GLY A C 1
ATOM 791 O O . GLY A 1 102 ? 18.364 3.108 -7.391 1.00 93.94 102 GLY A O 1
ATOM 792 N N . TRP A 1 103 ? 17.820 1.454 -5.994 1.00 94.31 103 TRP A N 1
ATOM 793 C CA . TRP A 1 103 ? 18.578 1.988 -4.852 1.00 94.31 103 TRP A CA 1
ATOM 794 C C . TRP A 1 103 ? 20.100 2.065 -5.052 1.00 94.31 103 TRP A C 1
ATOM 796 O O . TRP A 1 103 ? 20.775 2.729 -4.271 1.00 94.31 103 TRP A O 1
ATOM 806 N N . LEU A 1 104 ? 20.655 1.365 -6.048 1.00 95.25 104 LEU A N 1
ATOM 807 C CA . LEU A 1 104 ? 22.078 1.460 -6.405 1.00 95.25 104 LEU A CA 1
ATOM 808 C C . LEU A 1 104 ? 22.337 2.562 -7.441 1.00 95.25 104 LEU A C 1
ATOM 810 O O . LEU A 1 104 ? 23.489 2.873 -7.746 1.00 95.25 104 LEU A O 1
ATOM 814 N N . GLY A 1 105 ? 21.260 3.112 -7.999 1.00 91.38 105 GLY A N 1
ATOM 815 C CA . GLY A 1 105 ? 21.281 4.189 -8.960 1.00 91.38 105 GLY A CA 1
ATOM 816 C C . GLY A 1 105 ? 21.711 5.519 -8.353 1.00 91.38 105 GLY A C 1
ATOM 817 O O . GLY A 1 105 ? 21.521 5.758 -7.163 1.00 91.38 105 GLY A O 1
ATOM 818 N N . PRO A 1 106 ? 22.266 6.430 -9.165 1.00 87.75 106 PRO A N 1
ATOM 819 C CA . PRO A 1 106 ? 22.601 7.779 -8.719 1.00 87.75 106 PRO A CA 1
ATOM 820 C C . PRO A 1 106 ? 21.384 8.723 -8.644 1.00 87.75 106 PRO A C 1
ATOM 822 O O . PRO A 1 106 ? 21.571 9.905 -8.355 1.00 87.75 106 PRO A O 1
ATOM 825 N N . LYS A 1 107 ? 20.179 8.246 -8.978 1.00 78.50 107 LYS A N 1
ATOM 826 C CA . LYS A 1 107 ? 18.936 9.020 -9.058 1.00 78.50 107 LYS A CA 1
ATOM 827 C C . LYS A 1 107 ? 17.894 8.481 -8.093 1.00 78.50 107 LYS A C 1
ATOM 829 O O . LYS A 1 107 ? 17.820 7.241 -7.973 1.00 78.50 107 LYS A O 1
#

InterPro domains:
  IPR001360 Glycoside hydrolase family 1 [PF00232] (1-104)
  IPR001360 Glycoside hydrolase family 1 [PTHR10353] (1-106)
  IPR017853 Glycoside hydrolase superfamily [SSF51445] (1-107)

Sequence (107 aa):
SVWDQVAHTALGGIAMSSGDVADDHYHRFRADVAIMAKLGLQAYRFSIAWSRVIPDGVGDVNEEGVRFYSDLVDTLLEHGVQPWVTMSHWDIPAALSNEFGGWLGPK

Radius of gyration: 15.76 Å; chains: 1; bounding box: 36×33×37 Å

Foldseek 3Di:
DVQQVQCPPPVNHPPVDHVPCPVVCLPCVLVVLVVCLVVVAQADEDEQQQCLQPVLNDDDGDVVSVVSVVVNCVSNVVSNYHYHYDHDDPRHRVNCCVPAVHPVGPD

Organism: NCBI:txid141414

Secondary structure (DSSP, 8-state):
-HHHHHHTSTT-TTTT--SSSTT-HHHHHHHHHHHHHHTT-SEEEEE--HHHHSTTSSS---HHHHHHHHHHHHHHHHTTPEEEEES-SS---HHHHHHH-GGGS--